Protein AF-A0A369ZGT3-F1 (afdb_monomer)

Mean predicted aligned error: 2.97 Å

Nearest PDB structures (foldseek):
  8a3k-assembly1_UNK  TM=5.852E-01  e=9.030E+00  synthetic construct

Radius of gyration: 15.94 Å; Cα contacts (8 Å, |Δi|>4): 133; chains: 1; bounding box: 40×24×44 Å

Secondary structure (DSSP, 8-state):
--HHHHHHHHHHHHHHHHIIIIITTTTTT--HHHHH-TTTTSHHHHHHHHHHHHHHHHHTTTGGG-HHHHHHHHHHHHHHHHHHHHHHHH-HHHHHHHHHH-HHHHHHHHHHHHHHHHHHHHHHHHHHHHHTTTT--

Foldseek 3Di:
DALVVLLVLLLVQLVLLCCLQCVVCVNVVRCVVCVLPVPCPPPVNSVVSNVLSVVSNVCSNPVLVPLVVLLVLLVVLVVLLVSLVVSCVPPVVSLVVCVVVPPVVSVSSVPSSVVSNVSSVSSNVSSVCSVVVVHPD

Organism: Haemophilus parahaemolyticus (NCBI:txid735)

pLDDT: mean 95.51, std 4.32, range [64.69, 98.75]

Solvent-accessible surface area (backbone atoms only — not comparable to full-atom values): 7075 Å² total; per-residue (Å²): 132,55,64,69,62,52,30,52,48,26,48,51,52,16,46,48,35,41,47,64,41,40,61,69,14,63,70,73,75,43,58,67,57,29,77,75,37,52,78,66,37,22,80,65,34,46,51,50,44,39,51,50,14,49,55,38,47,74,36,30,90,54,46,54,82,41,30,69,58,29,45,51,52,16,52,52,23,47,48,52,23,48,52,40,51,50,47,54,74,75,45,54,67,57,49,59,53,27,56,76,73,35,60,69,58,22,54,43,77,75,41,51,33,58,55,30,43,54,49,16,54,49,29,44,53,50,20,58,36,22,76,66,55,71,59,72,127

Sequence (137 aa):
MQLKSAREGFFLAGLYNFIGVLGFTQFFTDTTLMDNDPIVFSWLGQILILLWGLAYWSVAKHFWQVPVLLWVFCVEKLVYFGAWLHWLLTTPEKLDVLAGQSMVYFCFFASYGFGDFLFAIFFARVAVGSMKGKFEI

Structure (mmCIF, N/CA/C/O backbone):
data_AF-A0A369ZGT3-F1
#
_entry.id   AF-A0A369ZGT3-F1
#
loop_
_atom_site.group_PDB
_atom_site.id
_atom_site.type_symbol
_atom_site.label_atom_id
_atom_site.label_alt_id
_atom_site.label_comp_id
_atom_site.label_asym_id
_atom_site.label_entity_id
_atom_site.label_seq_id
_atom_site.pdbx_PDB_ins_code
_atom_site.Cartn_x
_atom_site.Cartn_y
_atom_site.Cartn_z
_atom_site.occupancy
_atom_site.B_iso_or_equiv
_atom_site.auth_seq_id
_atom_site.auth_comp_id
_atom_site.auth_asym_id
_atom_site.auth_atom_id
_atom_site.pdbx_PDB_model_num
ATOM 1 N N . MET A 1 1 ? -15.038 9.713 9.522 1.00 80.44 1 MET A N 1
ATOM 2 C CA . MET A 1 1 ? -15.088 8.536 8.634 1.00 80.44 1 MET A CA 1
ATOM 3 C C . MET A 1 1 ? -16.071 7.574 9.257 1.00 80.44 1 MET A C 1
ATOM 5 O O . MET A 1 1 ? -15.986 7.391 10.463 1.00 80.44 1 MET A O 1
ATOM 9 N N . GLN A 1 2 ? -17.027 7.063 8.485 1.00 87.81 2 GLN A N 1
ATOM 10 C CA . GLN A 1 2 ? -18.008 6.090 8.971 1.00 87.81 2 GLN A CA 1
ATOM 11 C C . GLN A 1 2 ? -17.412 4.678 8.944 1.00 87.81 2 GLN A C 1
ATOM 13 O O . GLN A 1 2 ? -16.457 4.431 8.203 1.00 87.81 2 GLN A O 1
ATOM 18 N N . LEU A 1 3 ? -17.987 3.751 9.717 1.00 88.62 3 LEU A N 1
ATOM 19 C CA . LEU A 1 3 ? -17.520 2.366 9.782 1.00 88.62 3 LEU A CA 1
ATOM 20 C C . LEU A 1 3 ? -17.482 1.701 8.400 1.00 88.62 3 LEU A C 1
ATOM 22 O O . LEU A 1 3 ? -16.468 1.122 8.028 1.00 88.62 3 LEU A O 1
ATOM 26 N N . LYS A 1 4 ? -18.564 1.821 7.620 1.00 92.50 4 LYS A N 1
ATOM 27 C CA . LYS A 1 4 ? -18.658 1.243 6.271 1.00 92.50 4 LYS A CA 1
ATOM 28 C C . LYS A 1 4 ? -17.512 1.713 5.366 1.00 92.50 4 LYS A C 1
ATOM 30 O O . LYS A 1 4 ? -16.800 0.878 4.822 1.00 92.50 4 LYS A O 1
ATOM 35 N N . SER A 1 5 ? -17.280 3.025 5.298 1.00 92.69 5 SER A N 1
ATOM 36 C CA . SER A 1 5 ? -16.200 3.607 4.489 1.00 92.69 5 SER A CA 1
ATOM 37 C C . SER A 1 5 ? -14.812 3.155 4.944 1.00 92.69 5 SER A C 1
ATOM 39 O O . SER A 1 5 ? -13.926 2.959 4.121 1.00 92.69 5 SER A O 1
ATOM 41 N N . ALA A 1 6 ? -14.611 2.964 6.254 1.00 95.06 6 ALA A N 1
ATOM 42 C CA . ALA A 1 6 ? -13.357 2.426 6.770 1.00 95.06 6 ALA A CA 1
ATOM 43 C C . ALA A 1 6 ? -13.121 1.003 6.249 1.00 95.06 6 ALA A C 1
ATOM 45 O O . ALA A 1 6 ? -12.055 0.730 5.712 1.00 95.06 6 ALA A O 1
ATOM 46 N N . ARG A 1 7 ? -14.131 0.125 6.330 1.00 96.38 7 ARG A N 1
ATOM 47 C CA . ARG A 1 7 ? -14.052 -1.255 5.817 1.00 96.38 7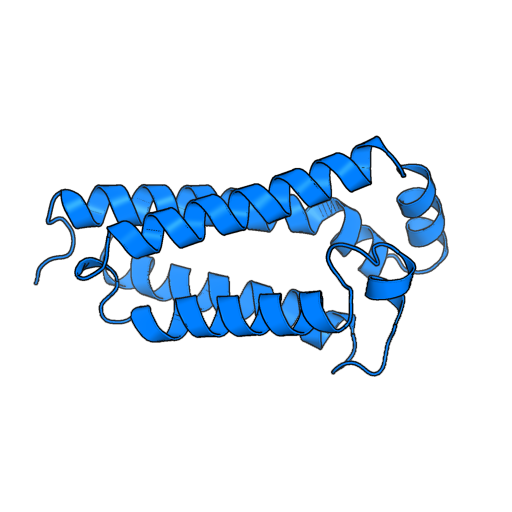 ARG A CA 1
ATOM 48 C C . ARG A 1 7 ? -13.710 -1.295 4.329 1.00 96.38 7 ARG A C 1
ATOM 50 O O . ARG A 1 7 ? -12.826 -2.044 3.932 1.00 96.38 7 ARG A O 1
ATOM 57 N N . GLU A 1 8 ? -14.382 -0.474 3.526 1.00 97.06 8 GLU A N 1
ATOM 58 C CA . GLU A 1 8 ? -14.105 -0.338 2.089 1.00 97.06 8 GLU A CA 1
ATOM 59 C C . GLU A 1 8 ? -12.652 0.090 1.838 1.00 97.06 8 GLU A C 1
ATOM 61 O O . GLU A 1 8 ? -12.000 -0.466 0.961 1.00 97.06 8 GLU A O 1
ATOM 66 N N . GLY A 1 9 ? -12.102 0.982 2.668 1.00 97.75 9 GLY A N 1
ATOM 67 C CA . GLY A 1 9 ? -10.689 1.362 2.623 1.00 97.75 9 GLY A CA 1
ATOM 68 C C . GLY A 1 9 ? -9.719 0.193 2.844 1.00 97.75 9 GLY A C 1
ATOM 69 O O . GLY A 1 9 ? -8.743 0.086 2.108 1.00 97.75 9 GLY A O 1
ATOM 70 N N . PHE A 1 10 ? -10.000 -0.732 3.774 1.00 98.44 10 PHE A N 1
ATOM 71 C CA . PHE A 1 10 ? -9.195 -1.961 3.924 1.00 98.44 10 PHE A CA 1
ATOM 72 C 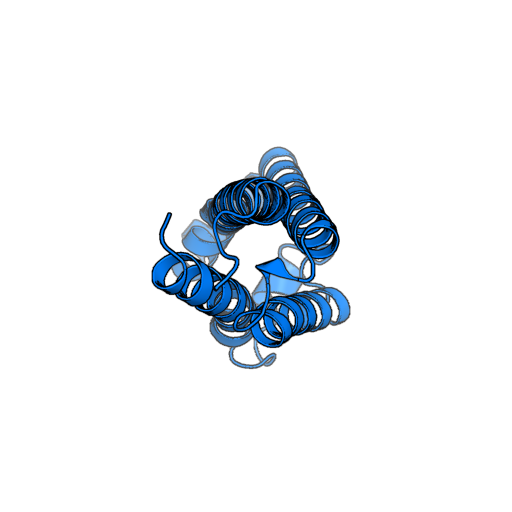C . PHE A 1 10 ? -9.284 -2.855 2.688 1.00 98.44 10 PHE A C 1
ATOM 74 O O . PHE A 1 10 ? -8.275 -3.414 2.259 1.00 98.44 10 PHE A O 1
ATOM 81 N N . PHE A 1 11 ? -10.480 -2.989 2.105 1.00 98.25 11 PHE A N 1
ATOM 82 C CA . PHE A 1 11 ? -10.649 -3.769 0.882 1.00 98.25 11 PHE A CA 1
ATOM 83 C C . PHE A 1 11 ? -9.859 -3.171 -0.282 1.00 98.25 11 PHE A C 1
ATOM 85 O O . PHE A 1 11 ? -9.139 -3.904 -0.958 1.00 98.25 11 PHE A O 1
ATOM 92 N N . LEU A 1 12 ? -9.926 -1.852 -0.458 1.00 98.31 12 LEU A N 1
ATOM 93 C CA . LEU A 1 12 ? -9.160 -1.124 -1.467 1.00 98.31 12 LEU A CA 1
ATOM 94 C C . LEU A 1 12 ? -7.648 -1.232 -1.235 1.00 98.31 12 LEU A C 1
ATOM 96 O O . LEU A 1 12 ? -6.922 -1.447 -2.197 1.00 98.31 12 LEU A O 1
ATOM 100 N N . ALA A 1 13 ? -7.175 -1.153 0.013 1.00 98.31 13 ALA A N 1
ATOM 101 C CA . ALA A 1 13 ? -5.757 -1.309 0.346 1.00 98.31 13 ALA A CA 1
ATOM 102 C C . ALA A 1 13 ? -5.226 -2.704 -0.014 1.00 98.31 13 ALA A C 1
ATOM 104 O O . ALA A 1 13 ? -4.156 -2.834 -0.604 1.00 98.31 13 ALA A O 1
ATOM 105 N N . GLY A 1 14 ? -5.982 -3.761 0.302 1.00 98.31 14 GLY A N 1
ATOM 106 C CA . GLY A 1 14 ? -5.580 -5.114 -0.084 1.00 98.31 14 GLY A CA 1
ATOM 107 C C . GLY A 1 14 ? -5.645 -5.320 -1.597 1.00 98.31 14 GLY A C 1
ATOM 108 O O . GLY A 1 14 ? -4.728 -5.897 -2.176 1.00 98.31 14 GLY A O 1
ATOM 109 N N . LEU A 1 15 ? -6.667 -4.769 -2.260 1.00 98.31 15 LEU A N 1
ATOM 110 C CA . LEU A 1 15 ? -6.790 -4.840 -3.716 1.00 98.31 15 LEU A CA 1
ATOM 111 C C . LEU A 1 15 ? -5.640 -4.108 -4.413 1.00 98.31 15 LEU A C 1
ATOM 113 O O . LEU A 1 15 ? -5.127 -4.603 -5.410 1.00 98.31 15 LEU A O 1
ATOM 117 N N . TYR A 1 16 ? -5.213 -2.972 -3.868 1.00 98.12 16 TYR A N 1
ATOM 118 C CA . TYR A 1 16 ? -4.067 -2.213 -4.350 1.00 98.12 16 TYR A CA 1
ATOM 119 C C . TYR A 1 16 ? -2.787 -3.061 -4.357 1.00 98.12 16 TYR A C 1
ATOM 121 O O . TYR A 1 16 ? -2.133 -3.151 -5.393 1.00 98.12 16 TYR A O 1
ATOM 129 N N . ASN A 1 17 ? -2.485 -3.767 -3.261 1.00 98.19 17 ASN A N 1
ATOM 130 C CA . ASN A 1 17 ? -1.337 -4.680 -3.201 1.00 98.19 17 ASN A CA 1
ATOM 131 C C . ASN A 1 17 ? -1.457 -5.822 -4.228 1.00 98.19 17 ASN A C 1
ATOM 133 O O . ASN A 1 17 ? -0.483 -6.176 -4.890 1.00 98.19 17 ASN A O 1
ATOM 137 N N . PHE A 1 18 ? -2.656 -6.390 -4.382 1.00 97.94 18 PHE A N 1
ATOM 138 C CA . PHE A 1 18 ? -2.892 -7.496 -5.311 1.00 97.94 18 PHE A CA 1
ATOM 139 C C . PHE A 1 18 ? -2.767 -7.078 -6.773 1.00 97.94 18 PHE A C 1
ATOM 141 O O . PHE A 1 18 ? -2.074 -7.747 -7.533 1.00 97.94 18 PHE A O 1
ATOM 148 N N . ILE A 1 19 ? -3.404 -5.977 -7.174 1.00 96.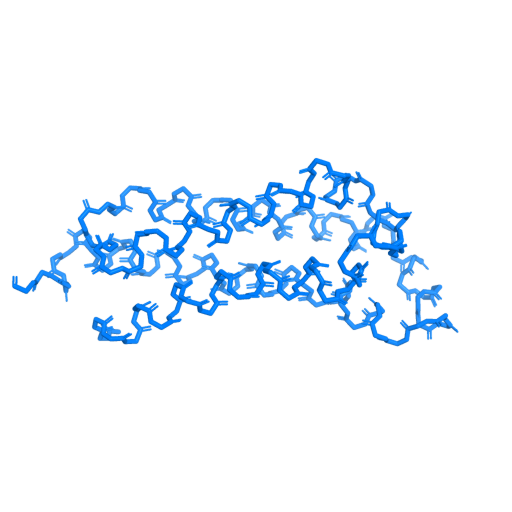12 19 ILE A N 1
ATOM 149 C CA . ILE A 1 19 ? -3.312 -5.455 -8.542 1.00 96.12 19 ILE A CA 1
ATOM 150 C C . ILE A 1 19 ? -1.887 -4.973 -8.825 1.00 96.12 19 ILE A C 1
ATOM 152 O O . ILE A 1 19 ? -1.355 -5.270 -9.891 1.00 96.12 19 ILE A O 1
ATOM 156 N N . GLY A 1 20 ? -1.258 -4.283 -7.868 1.00 93.12 20 GLY A N 1
ATOM 157 C CA . GLY A 1 20 ? 0.106 -3.772 -7.991 1.00 93.12 20 GLY A CA 1
ATOM 158 C C . GLY A 1 20 ? 1.140 -4.868 -8.247 1.00 93.12 20 GLY A C 1
ATOM 159 O O . GLY A 1 20 ? 2.061 -4.654 -9.024 1.00 93.12 20 GLY A O 1
ATOM 160 N N . VAL A 1 21 ? 0.959 -6.056 -7.662 1.00 95.88 21 VAL A N 1
ATOM 161 C CA . VAL A 1 21 ? 1.833 -7.209 -7.920 1.00 95.88 21 VAL A CA 1
ATOM 162 C C . VAL A 1 21 ? 1.298 -8.058 -9.070 1.00 95.88 21 VAL A C 1
ATOM 164 O O . VAL A 1 21 ? 1.904 -8.084 -10.132 1.00 95.88 21 VAL A O 1
ATOM 167 N N . LEU A 1 22 ? 0.158 -8.737 -8.911 1.00 95.75 22 LEU A N 1
ATOM 168 C CA . LEU A 1 22 ? -0.314 -9.735 -9.881 1.00 95.75 22 LEU A CA 1
ATOM 169 C C . LEU A 1 22 ? -0.681 -9.129 -11.237 1.00 95.75 22 LEU A C 1
ATOM 171 O O . LEU A 1 22 ? -0.502 -9.787 -12.259 1.00 95.75 22 LEU A O 1
ATOM 175 N N . GLY A 1 23 ? -1.191 -7.895 -11.256 1.00 93.88 23 GLY A N 1
ATOM 176 C CA . GLY A 1 23 ? -1.527 -7.203 -12.498 1.00 93.88 23 GLY A CA 1
ATOM 177 C C . GLY A 1 23 ? -0.282 -6.846 -13.306 1.00 93.88 23 GLY A C 1
ATOM 178 O O . GLY A 1 23 ? -0.231 -7.114 -14.503 1.00 93.88 23 GLY A O 1
ATOM 179 N N . PHE A 1 24 ? 0.741 -6.299 -12.647 1.00 93.38 24 PHE A N 1
ATOM 180 C CA . PHE A 1 24 ? 1.972 -5.851 -13.303 1.00 93.38 24 PHE A CA 1
ATOM 181 C C . PHE A 1 24 ? 2.995 -6.965 -13.529 1.00 93.38 24 PHE A C 1
ATOM 183 O O . PHE A 1 24 ? 3.841 -6.819 -14.402 1.00 93.38 24 PHE A O 1
ATOM 190 N N . THR A 1 25 ? 2.930 -8.083 -12.809 1.00 93.62 25 THR A N 1
ATOM 191 C CA . THR A 1 25 ? 3.764 -9.263 -13.101 1.00 93.62 25 THR A CA 1
ATOM 192 C C . THR A 1 25 ? 3.054 -10.302 -13.957 1.00 93.62 25 THR A C 1
ATOM 194 O O . THR A 1 25 ? 3.620 -11.361 -14.216 1.00 93.62 25 THR A O 1
ATOM 197 N N . GLN A 1 26 ? 1.811 -10.034 -14.376 1.00 93.12 26 GLN A N 1
ATOM 198 C CA . GLN A 1 26 ? 0.969 -10.982 -15.110 1.00 93.12 26 GLN A CA 1
ATOM 199 C C . GLN A 1 26 ? 0.904 -12.350 -14.410 1.00 93.12 26 GLN A C 1
ATOM 201 O O . GLN A 1 26 ? 1.117 -13.394 -15.016 1.00 93.12 26 GLN A O 1
ATOM 206 N N . PHE A 1 27 ? 0.619 -12.345 -13.105 1.00 93.88 27 PHE A N 1
ATOM 207 C CA . PHE A 1 27 ? 0.682 -13.534 -12.246 1.00 93.88 27 PHE A CA 1
ATOM 208 C C . PHE A 1 27 ? 2.084 -14.174 -12.185 1.00 93.88 27 PHE A C 1
ATOM 210 O O . PHE A 1 27 ? 2.221 -15.393 -12.280 1.00 93.88 27 PHE A O 1
ATOM 217 N N . PHE A 1 28 ? 3.114 -13.352 -11.953 1.00 94.62 28 PHE A N 1
ATOM 218 C CA . PHE A 1 28 ? 4.524 -13.742 -11.773 1.00 94.62 28 PHE A CA 1
ATOM 219 C C . PHE A 1 28 ? 5.259 -14.259 -13.017 1.00 94.62 28 PHE A C 1
ATOM 221 O O . PHE A 1 28 ? 6.368 -14.777 -12.890 1.00 94.62 28 PHE A O 1
ATOM 228 N N . THR A 1 29 ? 4.683 -14.128 -14.212 1.00 94.62 29 THR A N 1
ATOM 229 C CA . THR A 1 29 ? 5.362 -14.510 -15.460 1.00 94.62 29 THR A CA 1
ATOM 230 C C . THR A 1 29 ? 6.258 -13.404 -16.015 1.00 94.62 29 THR A C 1
ATOM 232 O O . THR A 1 29 ? 7.186 -13.700 -16.761 1.00 94.62 29 THR A O 1
ATOM 235 N N . ASP A 1 30 ? 5.985 -12.145 -15.667 1.00 94.25 30 ASP A N 1
ATOM 236 C CA . ASP A 1 30 ? 6.755 -10.972 -16.082 1.00 94.25 30 ASP A CA 1
ATOM 237 C C . ASP A 1 30 ? 7.705 -10.515 -14.958 1.00 94.25 30 ASP A C 1
ATOM 239 O O . ASP A 1 30 ? 7.277 -10.261 -13.825 1.00 94.25 30 ASP A O 1
ATOM 243 N N . THR A 1 31 ? 9.002 -10.416 -15.269 1.00 94.88 31 THR A N 1
ATOM 244 C CA . THR A 1 31 ? 10.068 -10.047 -14.323 1.00 94.88 31 THR A CA 1
ATOM 245 C C . THR A 1 31 ? 10.359 -8.549 -14.272 1.00 94.88 31 THR A C 1
ATOM 247 O O . THR A 1 31 ? 11.142 -8.126 -13.423 1.00 94.88 31 THR A O 1
ATOM 250 N N . THR A 1 32 ? 9.693 -7.722 -15.087 1.00 94.25 32 THR A N 1
ATOM 251 C CA . THR A 1 32 ? 10.010 -6.293 -15.259 1.00 94.25 32 THR A CA 1
ATOM 252 C C . THR A 1 32 ? 10.049 -5.525 -13.935 1.00 94.25 32 THR A C 1
ATOM 254 O O . THR A 1 32 ? 10.930 -4.686 -13.741 1.00 94.25 32 THR A O 1
ATOM 257 N N . LEU A 1 33 ? 9.142 -5.813 -12.990 1.00 94.12 33 LEU A N 1
ATOM 258 C CA . LEU A 1 33 ? 9.182 -5.184 -11.661 1.00 94.12 33 LEU A CA 1
ATOM 259 C C . LEU A 1 33 ? 10.463 -5.534 -10.891 1.00 94.12 33 LEU A C 1
ATOM 261 O O . LEU A 1 33 ? 11.102 -4.648 -10.327 1.00 94.12 33 LEU A O 1
ATOM 265 N N . MET A 1 34 ? 10.838 -6.815 -10.889 1.00 95.88 34 MET A N 1
ATOM 266 C CA . MET A 1 34 ? 12.016 -7.320 -10.181 1.00 95.88 34 MET A CA 1
ATOM 267 C C . MET A 1 34 ? 13.311 -6.790 -10.798 1.00 95.88 34 MET A C 1
ATOM 269 O O . MET A 1 34 ? 14.225 -6.418 -10.069 1.00 95.88 34 MET A O 1
ATOM 273 N N . ASP A 1 35 ? 13.375 -6.709 -12.126 1.00 94.75 35 ASP A N 1
ATOM 274 C CA . ASP A 1 35 ? 14.555 -6.222 -12.843 1.00 94.75 35 ASP A CA 1
ATOM 275 C C . ASP A 1 35 ? 14.804 -4.723 -12.579 1.00 94.75 35 ASP A C 1
ATOM 277 O O . ASP A 1 35 ? 15.948 -4.266 -12.506 1.00 94.75 35 ASP A O 1
ATOM 281 N N . ASN A 1 36 ? 13.733 -3.946 -12.376 1.00 94.94 36 ASN A N 1
ATOM 282 C CA . ASN A 1 36 ? 13.823 -2.508 -12.121 1.00 94.94 36 ASN A CA 1
ATOM 283 C C . ASN A 1 36 ? 14.052 -2.160 -10.642 1.00 94.94 36 ASN A C 1
ATOM 285 O O . ASN A 1 36 ? 14.840 -1.251 -10.351 1.00 94.94 36 ASN A O 1
ATOM 289 N N . ASP A 1 37 ? 13.433 -2.882 -9.710 1.00 95.50 37 ASP A N 1
ATOM 290 C CA . ASP A 1 37 ? 13.633 -2.717 -8.266 1.00 95.50 37 ASP A CA 1
ATOM 291 C C . ASP A 1 37 ? 13.645 -4.089 -7.560 1.00 95.50 37 ASP A C 1
ATOM 293 O O . ASP A 1 37 ? 12.624 -4.559 -7.043 1.00 95.50 37 ASP A O 1
ATOM 297 N N . PRO A 1 38 ? 14.819 -4.749 -7.519 1.00 94.75 38 PRO A N 1
ATOM 298 C CA . PRO A 1 38 ? 14.954 -6.084 -6.945 1.00 94.75 38 PRO A CA 1
ATOM 299 C C . PRO A 1 38 ? 14.887 -6.086 -5.417 1.00 94.75 38 PRO A C 1
ATOM 301 O O . PRO A 1 38 ? 14.822 -7.159 -4.825 1.00 94.75 38 PRO A O 1
ATOM 304 N N . ILE A 1 39 ? 14.925 -4.925 -4.756 1.00 94.25 39 ILE A N 1
ATOM 305 C CA . ILE A 1 39 ? 14.823 -4.852 -3.297 1.00 94.25 39 ILE A CA 1
ATOM 306 C C . ILE A 1 39 ? 13.354 -5.016 -2.907 1.00 94.25 39 ILE A C 1
ATOM 308 O O . ILE A 1 39 ? 13.004 -5.966 -2.201 1.00 94.25 39 ILE A O 1
ATOM 312 N N . VAL A 1 40 ? 12.489 -4.131 -3.408 1.00 96.88 40 VAL A N 1
ATOM 313 C CA . VAL A 1 40 ? 11.055 -4.129 -3.081 1.00 96.88 40 VAL A CA 1
ATOM 314 C C . VAL A 1 40 ? 10.323 -5.257 -3.803 1.00 96.88 40 VAL A C 1
ATOM 316 O O . VAL A 1 40 ? 9.551 -5.989 -3.183 1.00 96.88 40 VAL A O 1
ATOM 319 N N . PHE A 1 41 ? 10.598 -5.450 -5.094 1.00 97.50 41 PHE A N 1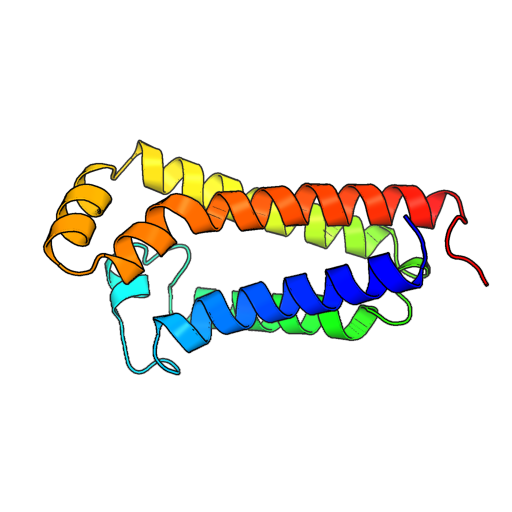
ATOM 320 C CA . PHE A 1 41 ? 9.905 -6.424 -5.939 1.00 97.50 41 PHE A CA 1
ATOM 321 C C . PHE A 1 41 ? 10.721 -7.700 -6.187 1.00 97.50 41 PHE A C 1
ATOM 323 O O . PHE A 1 41 ? 10.515 -8.382 -7.193 1.00 97.50 41 PHE A O 1
ATOM 330 N N . SER A 1 42 ? 11.601 -8.087 -5.254 1.00 97.12 42 SER A N 1
ATOM 331 C CA . SER A 1 42 ? 12.140 -9.458 -5.218 1.00 97.12 42 SER A CA 1
ATOM 332 C C . SER A 1 42 ? 11.013 -10.498 -5.202 1.00 97.12 42 SER A C 1
ATOM 334 O O . SER A 1 42 ? 9.884 -10.202 -4.811 1.00 97.12 42 SER A O 1
ATOM 336 N N . TRP A 1 43 ? 11.320 -11.752 -5.553 1.00 95.31 43 TRP A N 1
ATOM 337 C CA . TRP A 1 43 ? 10.351 -12.856 -5.467 1.00 95.31 43 TRP A CA 1
ATOM 338 C C . TRP A 1 43 ? 9.684 -12.924 -4.081 1.00 95.31 43 TRP A C 1
ATOM 340 O O . TRP A 1 43 ? 8.474 -13.112 -3.970 1.00 95.31 43 TRP A O 1
ATOM 350 N N . LEU A 1 44 ? 10.471 -12.707 -3.022 1.00 97.44 44 LEU A N 1
ATOM 351 C CA . LEU A 1 44 ? 9.989 -12.697 -1.649 1.00 97.44 44 LEU A CA 1
ATOM 352 C C . LEU A 1 44 ? 9.185 -11.428 -1.357 1.00 97.44 44 LEU A C 1
ATOM 354 O O . LEU A 1 44 ? 8.109 -11.516 -0.772 1.00 97.44 44 LEU A O 1
ATOM 358 N N . GLY A 1 45 ? 9.679 -10.264 -1.783 1.00 97.81 45 GLY A N 1
ATOM 359 C CA . GLY A 1 45 ? 9.003 -8.979 -1.605 1.00 97.81 45 GLY A CA 1
ATOM 360 C C . GLY A 1 45 ? 7.606 -8.969 -2.221 1.00 97.81 45 GLY A C 1
ATOM 361 O O . GLY A 1 45 ? 6.640 -8.619 -1.551 1.00 97.81 45 GLY A O 1
ATOM 362 N N . GLN A 1 46 ? 7.461 -9.482 -3.443 1.00 98.00 46 GLN A N 1
ATOM 363 C CA . GLN A 1 46 ? 6.163 -9.619 -4.106 1.00 98.00 46 GLN A CA 1
ATOM 364 C C . GLN A 1 46 ? 5.188 -10.499 -3.307 1.00 98.00 46 GLN A C 1
ATOM 366 O O . GLN A 1 46 ? 4.031 -10.123 -3.117 1.00 98.00 46 GLN A O 1
ATOM 371 N N . ILE A 1 47 ? 5.650 -11.641 -2.783 1.00 98.12 47 ILE A N 1
ATOM 372 C CA . ILE A 1 47 ? 4.834 -12.509 -1.919 1.00 98.12 47 ILE A CA 1
ATOM 373 C C . ILE A 1 47 ? 4.440 -11.771 -0.634 1.00 98.12 47 ILE A C 1
ATOM 375 O O . ILE A 1 47 ? 3.280 -11.825 -0.226 1.00 98.12 47 ILE A O 1
ATOM 379 N N . LEU A 1 48 ? 5.372 -11.053 -0.003 1.00 98.25 48 LEU A N 1
ATOM 380 C CA . LEU A 1 48 ? 5.103 -10.288 1.214 1.00 98.25 48 LEU A CA 1
ATOM 381 C C . LEU A 1 48 ? 4.078 -9.175 0.976 1.00 98.25 48 LEU A C 1
ATOM 383 O O . LEU A 1 48 ? 3.181 -9.011 1.799 1.00 98.25 48 LEU A O 1
ATOM 387 N N . ILE A 1 49 ? 4.144 -8.458 -0.150 1.00 98.38 49 ILE A N 1
ATOM 388 C CA . ILE A 1 49 ? 3.151 -7.437 -0.521 1.00 98.38 49 ILE A CA 1
ATOM 389 C C . ILE A 1 49 ? 1.747 -8.059 -0.601 1.00 98.38 49 ILE A C 1
ATOM 391 O O . ILE A 1 49 ? 0.789 -7.501 -0.052 1.00 98.38 49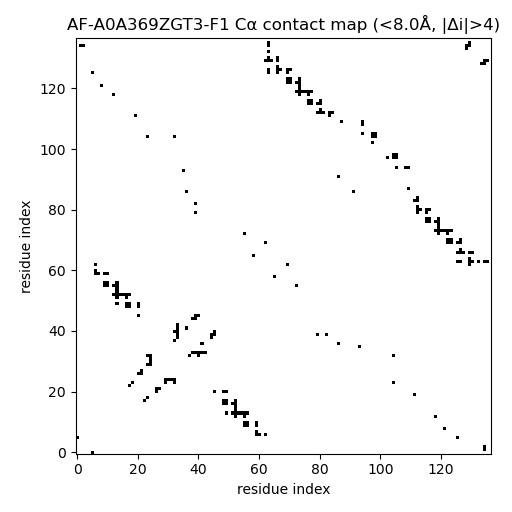 ILE A O 1
ATOM 395 N N . LEU A 1 50 ? 1.610 -9.245 -1.205 1.00 98.56 50 LEU A N 1
ATOM 396 C CA . LEU A 1 50 ? 0.335 -9.969 -1.232 1.00 98.56 50 LEU A CA 1
ATOM 397 C C . LEU A 1 50 ? -0.117 -10.404 0.166 1.00 98.56 50 LEU A C 1
ATOM 399 O O . LEU A 1 50 ? -1.286 -10.229 0.513 1.00 98.56 50 LEU A O 1
ATOM 403 N N . LEU A 1 51 ? 0.793 -10.920 0.995 1.00 98.69 51 LEU A N 1
ATOM 404 C CA . LEU A 1 51 ? 0.483 -11.306 2.375 1.00 98.69 51 LEU A CA 1
ATOM 405 C C . LEU A 1 51 ? 0.017 -10.109 3.216 1.00 98.69 51 LEU A C 1
ATOM 407 O O . LEU A 1 51 ? -0.935 -10.248 3.982 1.00 98.69 51 LEU A O 1
ATOM 411 N N . TRP A 1 52 ? 0.601 -8.923 3.031 1.00 98.50 52 TRP A N 1
ATOM 412 C CA . TRP A 1 52 ? 0.110 -7.689 3.651 1.00 98.50 52 TRP A CA 1
ATOM 413 C C . TRP A 1 52 ? -1.289 -7.316 3.160 1.00 98.50 52 TRP A C 1
ATOM 415 O O . TRP A 1 52 ? -2.146 -6.965 3.971 1.00 98.50 52 TRP A O 1
ATOM 425 N N . GLY A 1 53 ? -1.571 -7.492 1.866 1.00 98.56 53 GLY A N 1
ATOM 426 C CA . GLY A 1 53 ? -2.916 -7.293 1.327 1.00 98.56 53 GLY A CA 1
ATOM 427 C C . GLY A 1 53 ? -3.951 -8.209 1.992 1.00 98.56 53 GLY A C 1
ATOM 428 O O . GLY A 1 53 ? -5.021 -7.754 2.405 1.00 98.56 53 GLY A O 1
ATOM 429 N N . LEU A 1 54 ? -3.599 -9.484 2.189 1.00 98.69 54 LEU A N 1
ATOM 430 C CA . LEU A 1 54 ? -4.420 -10.443 2.934 1.00 98.69 54 LEU A CA 1
ATOM 431 C C . LEU A 1 54 ? -4.558 -10.063 4.414 1.00 98.69 54 LEU A C 1
ATOM 433 O O . LEU A 1 54 ? -5.639 -10.226 4.984 1.00 98.69 54 LEU A O 1
ATOM 437 N N . ALA A 1 55 ? -3.504 -9.534 5.040 1.00 98.62 55 ALA A N 1
ATOM 438 C CA . ALA A 1 55 ? -3.543 -9.065 6.422 1.00 98.62 55 ALA A CA 1
ATOM 439 C C . ALA A 1 55 ? -4.518 -7.890 6.601 1.00 98.62 55 ALA A C 1
ATOM 441 O O . ALA A 1 55 ? -5.256 -7.858 7.585 1.00 98.62 55 ALA A O 1
ATOM 442 N N . TYR A 1 56 ? -4.595 -6.963 5.640 1.00 98.44 56 TYR A N 1
ATOM 443 C CA . TYR A 1 56 ? -5.595 -5.893 5.679 1.00 98.44 56 TYR A CA 1
ATOM 444 C C . TYR A 1 56 ? -7.019 -6.451 5.552 1.00 98.44 56 TYR A C 1
ATOM 446 O O . TYR A 1 56 ? -7.915 -6.057 6.302 1.00 98.44 56 TYR A O 1
ATOM 454 N N . TRP A 1 57 ? -7.243 -7.388 4.625 1.00 98.56 57 TRP A N 1
ATOM 455 C CA . TRP A 1 57 ? -8.557 -7.999 4.411 1.00 98.56 57 TRP A CA 1
ATOM 456 C C . TRP A 1 57 ? -9.028 -8.849 5.591 1.00 98.56 57 TRP A C 1
ATOM 458 O O . TRP A 1 57 ? -10.215 -8.815 5.923 1.00 98.56 57 TRP A O 1
ATOM 468 N N . SER A 1 58 ? -8.122 -9.572 6.253 1.00 98.31 58 SER A N 1
ATOM 469 C CA . SER A 1 58 ? -8.469 -10.465 7.365 1.00 98.31 58 SER A CA 1
ATOM 470 C C . SER A 1 58 ? -9.093 -9.713 8.544 1.00 98.31 58 SER A C 1
ATOM 472 O O . SER A 1 58 ? -10.013 -10.220 9.188 1.00 98.31 58 SER A O 1
ATOM 474 N N . VAL A 1 59 ? -8.667 -8.468 8.777 1.00 97.50 59 VAL A N 1
ATOM 475 C CA . VAL A 1 59 ? -9.178 -7.626 9.868 1.00 97.50 59 VAL A CA 1
ATOM 476 C C . VAL A 1 59 ? -10.214 -6.600 9.418 1.00 97.50 59 VAL A C 1
ATOM 478 O O . VAL A 1 59 ? -10.821 -5.948 10.264 1.00 97.50 59 VAL A O 1
ATOM 481 N N . ALA A 1 60 ? -10.497 -6.478 8.117 1.00 97.31 60 ALA A N 1
ATOM 482 C CA . ALA A 1 60 ? -11.365 -5.436 7.561 1.00 97.31 60 ALA A CA 1
ATOM 483 C C . ALA A 1 60 ? -12.744 -5.351 8.236 1.00 97.31 60 ALA A C 1
ATOM 485 O O . ALA A 1 60 ? -13.306 -4.269 8.361 1.00 97.31 60 ALA A O 1
ATOM 486 N N . LYS A 1 61 ? -13.313 -6.468 8.707 1.00 95.38 61 LYS A N 1
ATOM 487 C CA . LYS A 1 61 ? -14.632 -6.474 9.367 1.00 95.38 61 LYS A CA 1
ATOM 488 C C . LYS A 1 61 ? -14.608 -6.063 10.839 1.00 95.38 61 LYS A C 1
ATOM 490 O O . LYS A 1 61 ? -15.669 -5.663 11.315 1.00 95.38 61 LYS A O 1
ATOM 495 N N . HIS A 1 62 ? -13.451 -6.126 11.500 1.00 95.50 62 HIS A N 1
ATOM 496 C CA . HIS A 1 62 ? -13.273 -5.947 12.950 1.00 95.50 62 HIS A CA 1
ATOM 497 C C . HIS A 1 62 ? -12.051 -5.076 13.297 1.00 95.50 62 HIS A C 1
ATOM 499 O O . HIS A 1 62 ? -11.498 -5.177 14.388 1.00 95.50 62 HIS A O 1
ATOM 505 N N . PHE A 1 63 ? -11.611 -4.214 12.376 1.00 96.75 63 PHE A N 1
ATOM 506 C CA . PHE A 1 63 ? -10.360 -3.456 12.497 1.00 96.75 63 PHE A CA 1
ATOM 507 C C . PHE A 1 63 ? -10.270 -2.623 13.784 1.00 96.75 63 PHE A C 1
ATOM 509 O O . PHE A 1 63 ? -9.181 -2.389 14.302 1.00 96.75 63 PHE A O 1
ATOM 516 N N . TRP A 1 64 ? -11.414 -2.172 14.308 1.00 95.56 64 TRP A N 1
ATOM 517 C CA . TRP A 1 64 ? -11.472 -1.315 15.488 1.00 95.56 64 TRP A CA 1
ATOM 518 C C . TRP A 1 64 ? -11.117 -2.049 16.780 1.00 95.56 64 TRP A C 1
ATOM 520 O O . TRP A 1 64 ? -10.753 -1.400 17.753 1.00 95.56 64 TRP A O 1
ATOM 530 N N . GLN A 1 65 ? -11.166 -3.384 16.775 1.00 96.75 65 GLN A N 1
ATOM 531 C CA . GLN A 1 65 ? -10.734 -4.226 17.892 1.00 96.75 65 GLN A CA 1
ATOM 532 C C . GLN A 1 65 ? -9.205 -4.367 17.955 1.00 96.75 65 GLN A C 1
ATOM 534 O O . GLN A 1 65 ? -8.667 -4.792 18.972 1.00 96.75 65 GLN A O 1
ATOM 539 N N . VAL A 1 66 ? -8.490 -4.004 16.882 1.00 97.25 66 VAL A N 1
ATOM 540 C CA . VAL A 1 66 ? -7.032 -4.170 16.753 1.00 97.25 66 VAL A CA 1
ATOM 541 C C . VAL A 1 66 ? -6.321 -2.859 16.372 1.00 97.25 66 VAL A C 1
ATOM 543 O O . VAL A 1 66 ? -5.520 -2.834 15.437 1.00 97.25 66 VAL A O 1
ATOM 546 N N . PRO A 1 67 ? -6.549 -1.739 17.087 1.00 96.69 67 PRO A N 1
ATOM 547 C CA . PRO A 1 67 ? -6.024 -0.425 16.702 1.00 96.69 67 PRO A CA 1
ATOM 548 C C . PRO A 1 67 ? -4.492 -0.363 16.616 1.00 96.69 67 PRO A C 1
ATOM 550 O O . PRO A 1 67 ? -3.953 0.395 15.813 1.00 96.69 67 PRO A O 1
ATOM 553 N N . VAL A 1 68 ? -3.785 -1.163 17.418 1.00 98.12 68 VAL A N 1
ATOM 554 C CA . VAL A 1 68 ? -2.316 -1.240 17.388 1.00 98.12 68 VAL A CA 1
ATOM 555 C C . VAL A 1 68 ? -1.825 -1.868 16.082 1.00 98.12 68 VAL A C 1
ATOM 557 O O . VAL A 1 68 ? -0.870 -1.373 15.491 1.00 98.12 68 VAL A O 1
ATOM 560 N N . LEU A 1 69 ? -2.514 -2.893 15.571 1.00 98.50 69 LEU A N 1
ATOM 561 C CA . LEU A 1 69 ? -2.184 -3.503 14.279 1.00 98.50 69 LEU A CA 1
ATOM 562 C C . LEU A 1 69 ? -2.346 -2.500 13.126 1.00 98.50 69 LEU A C 1
ATOM 564 O O . LEU A 1 69 ? -1.572 -2.515 12.176 1.00 98.50 69 LEU A O 1
ATOM 568 N N . LEU A 1 70 ? -3.295 -1.570 13.232 1.00 98.38 70 LEU A N 1
ATOM 569 C CA . LEU A 1 70 ? -3.467 -0.519 12.226 1.00 98.38 70 LEU A CA 1
ATOM 570 C C . LEU A 1 70 ? -2.279 0.449 12.181 1.00 98.38 70 LEU A C 1
ATOM 572 O O . LEU A 1 70 ? -1.930 0.939 11.110 1.00 98.38 70 LEU A O 1
ATOM 576 N N . TRP A 1 71 ? -1.613 0.690 13.313 1.00 98.56 71 TRP A N 1
ATOM 577 C CA . TRP A 1 71 ? -0.341 1.414 13.307 1.00 98.56 71 TRP A CA 1
ATOM 578 C C . TRP A 1 71 ? 0.782 0.619 12.652 1.00 98.56 71 TRP A C 1
ATOM 580 O O . TRP A 1 71 ? 1.589 1.217 11.947 1.00 98.56 71 TRP A O 1
ATOM 590 N N . VAL A 1 72 ? 0.810 -0.706 12.820 1.00 98.75 72 VAL A N 1
ATOM 591 C CA . VAL A 1 72 ? 1.769 -1.565 12.107 1.00 98.75 72 VAL A CA 1
ATOM 592 C C . VAL A 1 72 ? 1.576 -1.437 10.595 1.00 98.75 72 VAL A C 1
ATOM 594 O O . VAL A 1 72 ? 2.554 -1.225 9.888 1.00 98.75 72 VAL A O 1
ATOM 597 N N . PHE A 1 73 ? 0.332 -1.459 10.105 1.00 98.69 73 PHE A N 1
ATOM 598 C CA . PHE A 1 73 ? 0.037 -1.230 8.684 1.00 98.69 73 PHE A CA 1
ATOM 599 C C . PHE A 1 73 ? 0.444 0.173 8.214 1.00 98.69 73 PHE A C 1
ATOM 601 O O . PHE A 1 73 ? 0.977 0.333 7.124 1.00 98.69 73 PHE A O 1
ATOM 608 N N . CYS A 1 74 ? 0.240 1.203 9.039 1.00 98.75 74 CYS A N 1
ATOM 609 C CA . CYS A 1 74 ? 0.713 2.553 8.726 1.00 98.75 74 CYS A CA 1
ATOM 610 C C . CYS A 1 74 ? 2.239 2.595 8.553 1.00 98.75 74 CYS A C 1
ATOM 612 O O . CYS A 1 74 ? 2.730 3.129 7.561 1.00 98.75 74 CYS A O 1
ATOM 614 N N . VAL A 1 75 ? 2.985 2.011 9.497 1.00 98.75 75 VAL A N 1
ATOM 615 C CA . VAL A 1 75 ? 4.451 1.963 9.435 1.00 98.75 75 VAL A CA 1
ATOM 616 C C . VAL A 1 75 ? 4.910 1.180 8.215 1.00 98.75 75 VAL A C 1
ATOM 618 O O . VAL A 1 75 ? 5.757 1.672 7.481 1.00 98.75 75 VAL A O 1
ATOM 621 N N . GLU A 1 76 ? 4.331 0.010 7.957 1.00 98.62 76 GLU A N 1
ATOM 622 C CA . GLU A 1 76 ? 4.648 -0.789 6.773 1.00 98.62 76 GLU A CA 1
ATOM 623 C C . GLU A 1 76 ? 4.445 0.010 5.477 1.00 98.62 76 GLU A C 1
ATOM 625 O O . GLU A 1 76 ? 5.371 0.093 4.671 1.00 98.62 76 GLU A O 1
ATOM 630 N N . LYS A 1 77 ? 3.316 0.711 5.318 1.00 98.56 77 LYS A N 1
ATOM 631 C CA . LYS A 1 77 ? 3.094 1.596 4.167 1.00 98.56 77 LYS A CA 1
ATOM 632 C C . LYS A 1 77 ? 4.106 2.738 4.065 1.00 98.56 77 LY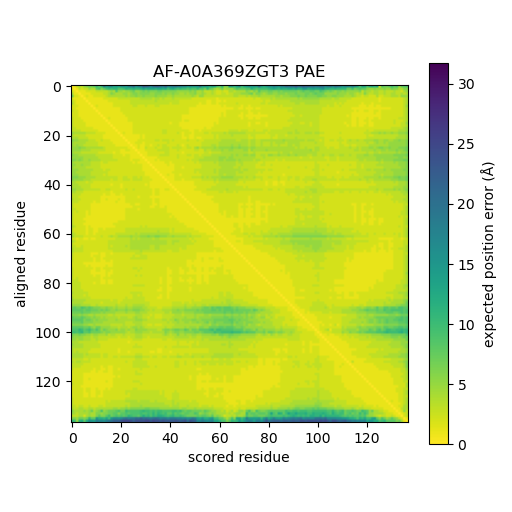S A C 1
ATOM 634 O O . LYS A 1 77 ? 4.548 3.064 2.965 1.00 98.56 77 LYS A O 1
ATOM 639 N N . LEU A 1 78 ? 4.526 3.321 5.187 1.00 98.69 78 LEU A N 1
ATOM 640 C CA . LEU A 1 78 ? 5.593 4.328 5.192 1.00 98.69 78 LEU A CA 1
ATOM 641 C C . LEU A 1 78 ? 6.958 3.743 4.805 1.00 98.69 78 LEU A C 1
ATOM 643 O O . LEU A 1 78 ? 7.747 4.454 4.185 1.00 98.69 78 LEU A O 1
ATOM 647 N N . VAL A 1 79 ? 7.234 2.472 5.120 1.00 98.38 79 VAL A N 1
ATOM 648 C CA . VAL A 1 79 ? 8.454 1.789 4.665 1.00 98.38 79 VAL A CA 1
ATOM 649 C C . VAL A 1 79 ? 8.451 1.639 3.144 1.00 98.38 79 VAL A C 1
ATOM 651 O O . VAL A 1 79 ? 9.440 2.016 2.520 1.00 98.38 79 VAL A O 1
ATOM 654 N N . TYR A 1 80 ? 7.355 1.174 2.534 1.00 98.12 80 TYR A N 1
ATOM 655 C CA . TYR A 1 80 ? 7.261 1.076 1.068 1.00 98.12 80 TYR A CA 1
ATOM 656 C C . TYR A 1 80 ? 7.328 2.446 0.386 1.00 98.12 80 TYR A C 1
ATOM 658 O O . TYR A 1 80 ? 8.067 2.608 -0.582 1.00 98.12 80 TYR A O 1
ATOM 666 N N . PHE A 1 81 ? 6.652 3.462 0.933 1.00 98.44 81 PHE A N 1
ATOM 667 C CA . PHE A 1 81 ? 6.771 4.838 0.443 1.00 98.44 81 PHE A CA 1
ATOM 668 C C . PHE A 1 81 ? 8.212 5.365 0.527 1.00 98.44 81 PHE A C 1
ATOM 670 O O . PHE A 1 81 ? 8.706 5.979 -0.417 1.00 98.44 81 PHE A O 1
ATOM 677 N N . GLY A 1 82 ? 8.904 5.116 1.642 1.00 98.25 82 GLY A N 1
ATOM 678 C CA . GLY A 1 82 ? 10.299 5.513 1.823 1.00 98.25 82 GLY A CA 1
ATOM 679 C C . GLY A 1 82 ? 11.247 4.788 0.866 1.00 98.25 82 GLY A C 1
ATOM 680 O O . GLY A 1 82 ? 12.124 5.426 0.286 1.00 98.25 82 GLY A O 1
ATOM 681 N N . ALA A 1 83 ? 11.045 3.484 0.660 1.00 97.88 83 ALA A N 1
ATOM 682 C CA . ALA 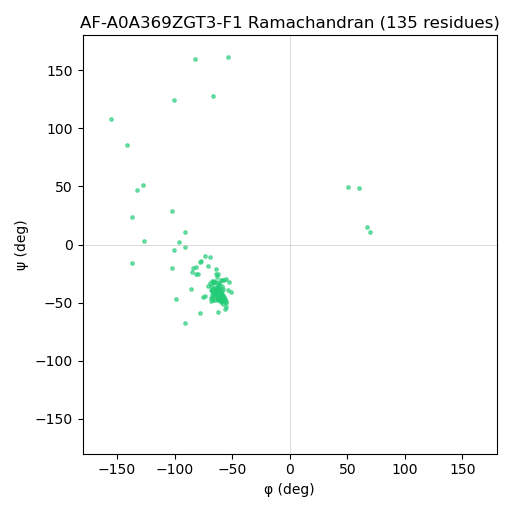A 1 83 ? 11.806 2.688 -0.301 1.00 97.88 83 ALA A CA 1
ATOM 683 C C . ALA A 1 83 ? 11.597 3.190 -1.736 1.00 97.88 83 ALA A C 1
ATOM 685 O O . ALA A 1 83 ? 12.570 3.405 -2.454 1.00 97.88 83 ALA A O 1
ATOM 686 N N . TRP A 1 84 ? 10.350 3.481 -2.114 1.00 97.81 84 TRP A N 1
ATOM 687 C CA . TRP A 1 84 ? 10.018 4.090 -3.399 1.00 97.81 84 TRP A CA 1
ATOM 688 C C . TRP A 1 84 ? 10.690 5.448 -3.593 1.00 97.81 84 TRP A C 1
ATOM 690 O O . TRP A 1 84 ? 11.305 5.693 -4.627 1.00 97.81 84 TRP A O 1
ATOM 700 N N . LEU A 1 85 ? 10.609 6.331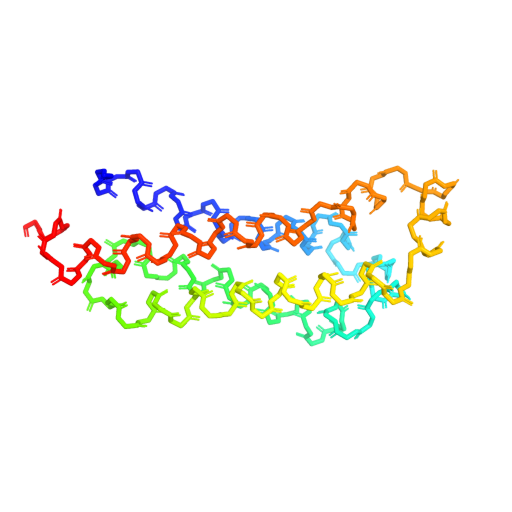 -2.593 1.00 97.50 85 LEU A N 1
ATOM 701 C CA . LEU A 1 85 ? 11.224 7.652 -2.670 1.00 97.50 85 LEU A CA 1
ATOM 702 C C . LEU A 1 85 ? 12.748 7.539 -2.790 1.00 97.50 85 LEU A C 1
ATOM 704 O O . LEU A 1 85 ? 13.362 8.263 -3.568 1.00 97.50 85 LEU A O 1
ATOM 708 N N . HIS A 1 86 ? 13.359 6.608 -2.057 1.00 97.31 86 HIS A N 1
ATOM 709 C CA . HIS A 1 86 ? 14.779 6.316 -2.189 1.00 97.31 86 HIS A CA 1
ATOM 710 C C . HIS A 1 86 ? 15.128 5.820 -3.598 1.00 97.31 86 HIS A C 1
ATOM 712 O O . HIS A 1 86 ? 16.060 6.346 -4.204 1.00 97.31 86 HIS A O 1
ATOM 718 N N . TRP A 1 87 ? 14.367 4.870 -4.146 1.00 97.19 87 TRP A N 1
ATOM 719 C CA . TRP A 1 87 ? 14.550 4.362 -5.509 1.00 97.19 87 TRP A CA 1
ATOM 720 C C . TRP A 1 87 ? 14.427 5.483 -6.552 1.00 97.19 87 TRP A C 1
ATOM 722 O O . TRP A 1 87 ? 15.297 5.625 -7.412 1.00 97.19 87 TRP A O 1
ATOM 732 N N . LEU A 1 88 ? 13.417 6.348 -6.413 1.00 95.44 88 LEU A N 1
ATOM 733 C CA . LEU A 1 88 ? 13.166 7.479 -7.307 1.00 95.44 88 LEU A CA 1
ATOM 734 C C . LEU A 1 88 ? 14.322 8.490 -7.309 1.00 95.44 88 LEU A C 1
ATOM 736 O O . LEU A 1 88 ? 14.688 9.018 -8.355 1.00 95.44 88 LEU A O 1
ATOM 740 N N . LEU A 1 89 ? 14.895 8.760 -6.135 1.00 95.44 89 LEU A N 1
ATOM 741 C CA . LEU A 1 89 ? 15.986 9.723 -5.974 1.00 95.44 89 LEU A CA 1
ATOM 742 C C . LEU A 1 89 ? 17.357 9.161 -6.371 1.00 95.44 89 LEU A C 1
ATOM 744 O O . LEU A 1 89 ? 18.250 9.938 -6.700 1.00 95.44 89 LEU A O 1
ATOM 748 N N . THR A 1 90 ? 17.545 7.841 -6.307 1.00 95.81 90 THR A N 1
ATOM 749 C CA . THR A 1 90 ? 18.844 7.191 -6.562 1.00 95.81 90 THR A CA 1
ATOM 750 C C . THR A 1 90 ? 18.967 6.549 -7.935 1.00 95.81 90 THR A C 1
ATOM 752 O O . THR A 1 90 ? 20.090 6.343 -8.384 1.00 95.81 90 THR A O 1
ATOM 755 N N . THR A 1 91 ? 17.848 6.254 -8.599 1.00 93.56 91 THR A N 1
ATOM 756 C CA . THR A 1 91 ? 17.822 5.660 -9.945 1.00 93.56 91 THR A CA 1
ATOM 757 C C . THR A 1 91 ? 16.848 6.371 -10.902 1.00 93.56 91 THR A C 1
ATOM 759 O O . THR A 1 91 ? 16.050 5.710 -11.573 1.00 93.56 91 THR A O 1
ATOM 762 N N . PRO A 1 92 ? 16.852 7.719 -10.981 1.00 90.00 92 PRO A N 1
ATOM 763 C CA . PRO A 1 92 ? 15.906 8.462 -11.818 1.00 90.00 92 PRO A CA 1
ATOM 764 C C . PRO A 1 92 ? 15.985 8.081 -13.305 1.00 90.00 92 PRO A C 1
ATOM 766 O O . PRO A 1 92 ? 14.967 8.080 -13.993 1.00 90.00 92 PRO A O 1
ATOM 769 N N . GLU A 1 93 ? 17.157 7.677 -13.798 1.00 92.38 93 GLU A N 1
ATOM 770 C CA . GLU A 1 93 ? 17.373 7.243 -15.180 1.00 92.38 93 GLU A CA 1
ATOM 771 C C . GLU A 1 93 ? 16.561 5.996 -15.560 1.00 92.38 93 GLU A C 1
ATOM 773 O O . GLU A 1 93 ? 16.220 5.810 -16.730 1.00 92.38 93 GLU A O 1
ATOM 778 N N . LYS A 1 94 ? 16.194 5.149 -14.587 1.00 91.62 94 LYS A N 1
ATOM 779 C CA . LYS A 1 94 ? 15.334 3.986 -14.844 1.00 91.62 94 LYS A CA 1
ATOM 780 C C . LYS A 1 94 ? 13.931 4.402 -15.269 1.00 91.62 94 LYS A C 1
ATOM 782 O O . LYS A 1 94 ? 13.327 3.717 -16.091 1.00 91.62 94 LYS A O 1
ATOM 787 N N . LEU A 1 95 ? 13.418 5.531 -14.772 1.00 91.94 95 LEU A N 1
ATOM 788 C CA . LEU A 1 95 ? 12.131 6.053 -15.234 1.00 91.94 95 LEU A CA 1
ATOM 789 C C . LEU A 1 95 ? 12.188 6.492 -16.696 1.00 91.94 95 LEU A C 1
ATOM 791 O O . LEU A 1 95 ? 11.253 6.197 -17.436 1.00 91.94 95 LEU A O 1
ATOM 795 N N . ASP A 1 96 ? 13.276 7.124 -17.137 1.00 90.12 96 ASP A N 1
ATOM 796 C CA . ASP A 1 96 ? 13.429 7.534 -18.538 1.00 90.12 96 ASP A CA 1
ATOM 797 C C . ASP A 1 96 ? 13.466 6.319 -19.475 1.00 90.12 96 ASP A C 1
ATOM 799 O O . ASP A 1 96 ? 12.815 6.303 -20.524 1.00 90.12 96 ASP A O 1
ATOM 803 N N . VAL A 1 97 ? 14.167 5.255 -19.066 1.00 91.94 97 VAL A N 1
ATOM 804 C CA . VAL A 1 97 ? 14.184 3.978 -19.795 1.00 91.94 97 VAL A CA 1
ATOM 805 C C . VAL A 1 97 ? 12.778 3.380 -19.873 1.00 91.94 97 VAL A C 1
ATOM 807 O O . VAL A 1 97 ? 12.330 2.996 -20.956 1.00 91.94 97 VAL A O 1
ATOM 810 N N . LEU A 1 98 ? 12.051 3.342 -18.753 1.00 93.88 98 LEU A N 1
ATOM 811 C CA . LEU A 1 98 ? 10.678 2.837 -18.716 1.00 93.88 98 LEU A CA 1
ATOM 812 C C . LEU A 1 98 ? 9.731 3.679 -19.577 1.00 93.88 98 LEU A C 1
ATOM 814 O O . LEU A 1 98 ? 8.868 3.109 -20.240 1.00 93.88 98 LEU A O 1
ATOM 818 N N . ALA A 1 99 ? 9.908 5.000 -19.645 1.00 90.88 99 ALA A N 1
ATOM 819 C CA . ALA A 1 99 ? 9.102 5.868 -20.504 1.00 90.88 99 ALA A CA 1
ATOM 820 C C . ALA A 1 99 ? 9.247 5.508 -21.995 1.00 90.88 99 ALA A C 1
ATOM 822 O O . ALA A 1 99 ? 8.276 5.603 -22.747 1.00 90.88 99 ALA A O 1
ATOM 823 N N . GLY A 1 100 ? 10.436 5.055 -22.412 1.00 90.62 100 GLY A N 1
ATOM 824 C CA . GLY A 1 100 ? 10.703 4.581 -23.772 1.00 90.62 100 GLY A CA 1
ATOM 825 C C . GLY A 1 100 ? 10.272 3.134 -24.049 1.00 90.62 100 GLY A C 1
ATOM 826 O O . GLY A 1 100 ? 10.014 2.796 -25.202 1.00 90.62 100 GLY A O 1
ATOM 827 N N . GLN A 1 101 ? 10.191 2.281 -23.022 1.00 91.25 101 GLN A N 1
ATOM 828 C CA . GLN A 1 101 ? 9.883 0.850 -23.172 1.00 91.25 101 GLN A CA 1
ATOM 829 C C . GLN A 1 101 ? 8.414 0.508 -22.900 1.00 91.25 101 GLN A C 1
ATOM 831 O O . GLN A 1 101 ? 7.795 -0.236 -23.657 1.00 91.25 101 GLN A O 1
ATOM 836 N N . SER A 1 102 ? 7.849 1.025 -21.809 1.00 93.31 102 SER A N 1
ATOM 837 C CA . SER A 1 102 ? 6.480 0.744 -21.390 1.00 93.31 102 SER A CA 1
ATOM 838 C C . SER A 1 102 ? 5.921 1.862 -20.518 1.00 93.31 102 SER A C 1
ATOM 840 O O . SER A 1 102 ? 6.228 1.980 -19.329 1.00 93.31 102 SER A O 1
ATOM 842 N N . MET A 1 103 ? 4.991 2.625 -21.097 1.00 93.38 103 MET A N 1
ATOM 843 C CA . MET A 1 103 ? 4.264 3.683 -20.390 1.00 93.38 103 MET A CA 1
ATOM 844 C C . MET A 1 103 ? 3.521 3.154 -19.151 1.00 93.38 103 MET A C 1
ATOM 846 O O . MET A 1 103 ? 3.381 3.863 -18.160 1.00 93.38 103 MET A O 1
ATOM 850 N N . VAL A 1 104 ? 3.075 1.894 -19.175 1.00 93.44 104 VAL A N 1
ATOM 851 C CA . VAL A 1 104 ? 2.367 1.266 -18.050 1.00 93.44 104 VAL A CA 1
ATOM 852 C C . VAL A 1 104 ? 3.293 1.101 -16.843 1.00 93.44 104 VAL A C 1
ATOM 854 O O . VAL A 1 104 ? 2.932 1.508 -15.738 1.00 93.44 104 VAL A O 1
ATOM 857 N N . TYR A 1 105 ? 4.503 0.570 -17.047 1.00 94.50 105 TYR A N 1
ATOM 858 C CA . TYR A 1 105 ? 5.488 0.444 -15.968 1.00 94.50 105 TYR A CA 1
ATOM 859 C C . TYR A 1 105 ? 6.052 1.797 -15.548 1.00 94.50 105 TYR A C 1
ATOM 861 O O . TYR A 1 105 ? 6.255 2.009 -14.356 1.00 94.50 105 TYR A O 1
ATOM 869 N N . PHE A 1 106 ? 6.231 2.731 -16.485 1.00 95.31 106 PHE A N 1
ATOM 870 C CA . PHE A 1 106 ? 6.580 4.110 -16.152 1.00 95.31 106 PHE A CA 1
ATOM 871 C C . PHE A 1 106 ? 5.561 4.714 -15.182 1.00 95.31 106 PHE A C 1
ATOM 873 O O . PHE A 1 106 ? 5.934 5.157 -14.100 1.00 95.31 106 PHE A O 1
ATOM 880 N N . CYS A 1 107 ? 4.267 4.672 -15.517 1.00 94.56 107 CYS A N 1
ATOM 881 C CA . CYS A 1 107 ? 3.213 5.189 -14.649 1.00 94.56 107 CYS A CA 1
ATOM 882 C C . CYS A 1 107 ? 3.202 4.493 -13.285 1.00 94.56 107 CYS A C 1
ATOM 884 O O . CYS A 1 107 ? 3.012 5.160 -12.268 1.00 94.56 107 CYS A O 1
ATOM 886 N N . PHE A 1 108 ? 3.421 3.178 -13.244 1.00 95.50 108 PHE A N 1
ATOM 887 C CA . PHE A 1 108 ? 3.503 2.430 -11.993 1.00 95.50 108 PHE A CA 1
ATOM 888 C C . PHE A 1 108 ? 4.674 2.899 -11.125 1.00 95.50 108 PHE A C 1
ATOM 890 O O . PHE A 1 108 ? 4.454 3.384 -10.018 1.00 95.50 108 PHE A O 1
ATOM 897 N N . PHE A 1 109 ? 5.904 2.839 -11.638 1.00 95.88 109 PHE A N 1
ATOM 898 C CA . PHE A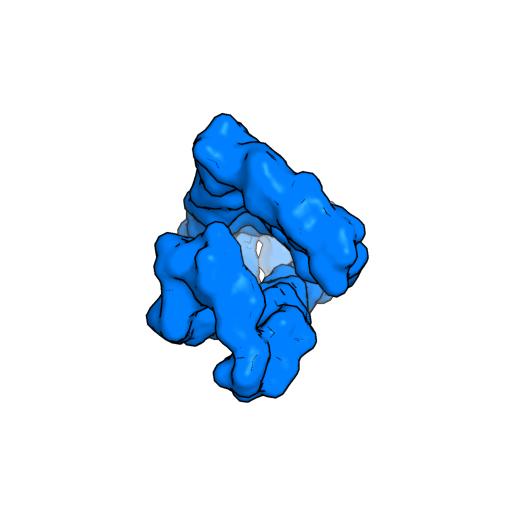 1 109 ? 7.106 3.258 -10.913 1.00 95.88 109 PHE A CA 1
ATOM 899 C C . PHE A 1 109 ? 7.110 4.749 -10.565 1.00 95.88 109 PHE A C 1
ATOM 901 O O . PHE A 1 109 ? 7.663 5.129 -9.539 1.00 95.88 109 PHE A O 1
ATOM 908 N N . ALA A 1 110 ? 6.448 5.595 -11.352 1.00 95.25 110 ALA A N 1
ATOM 909 C CA . ALA A 1 110 ? 6.315 7.019 -11.063 1.00 95.25 110 ALA A CA 1
ATOM 910 C C . ALA A 1 110 ? 5.278 7.335 -9.973 1.00 95.25 110 ALA A C 1
ATOM 912 O O . ALA A 1 110 ? 5.239 8.469 -9.499 1.00 95.25 110 ALA A O 1
ATOM 913 N N . SER A 1 111 ? 4.410 6.390 -9.587 1.00 95.06 111 SER A N 1
ATOM 914 C CA . SER A 1 111 ? 3.259 6.707 -8.727 1.00 95.06 111 SER A CA 1
ATOM 915 C C . SER A 1 111 ? 2.965 5.726 -7.596 1.00 95.06 111 SER A C 1
ATOM 917 O O . SER A 1 111 ? 2.233 6.107 -6.681 1.00 95.06 111 SER A O 1
ATOM 919 N N . TYR A 1 112 ? 3.506 4.502 -7.593 1.00 95.75 112 TYR A N 1
ATOM 920 C CA . TYR A 1 112 ? 3.067 3.489 -6.626 1.00 95.75 112 TYR A CA 1
ATOM 921 C C . TYR A 1 112 ? 3.286 3.941 -5.172 1.00 95.75 112 TYR A C 1
ATOM 923 O O . TYR A 1 112 ? 2.349 3.916 -4.377 1.00 95.75 112 TYR A O 1
ATOM 931 N N . GLY A 1 113 ? 4.450 4.505 -4.834 1.00 96.19 113 GLY A N 1
ATOM 932 C CA . GLY A 1 113 ? 4.701 4.929 -3.454 1.00 96.19 113 GLY A CA 1
ATOM 933 C C . GLY A 1 113 ? 3.769 6.049 -2.977 1.00 96.19 113 GLY A C 1
ATOM 934 O O . GLY A 1 113 ? 3.462 6.129 -1.787 1.00 96.19 113 GLY A O 1
ATOM 935 N N . PHE A 1 114 ? 3.227 6.876 -3.879 1.00 97.50 114 PHE A N 1
ATOM 936 C CA . PHE A 1 114 ? 2.189 7.840 -3.505 1.00 97.50 114 PHE A CA 1
ATOM 937 C C . PHE A 1 114 ? 0.913 7.138 -3.015 1.00 97.50 114 PHE A C 1
ATOM 939 O O . PHE A 1 114 ? 0.307 7.569 -2.032 1.00 97.50 114 PHE A O 1
ATOM 946 N N . GLY A 1 115 ? 0.533 6.026 -3.649 1.00 97.69 115 GLY A N 1
ATOM 947 C CA . GLY A 1 115 ? -0.552 5.163 -3.183 1.00 97.69 115 GLY A CA 1
ATOM 948 C C . GLY A 1 115 ? -0.289 4.616 -1.779 1.00 97.69 115 GLY A C 1
ATOM 949 O O . GLY A 1 115 ? -1.157 4.723 -0.908 1.00 97.69 115 GLY A O 1
ATOM 950 N N . ASP A 1 116 ? 0.922 4.116 -1.524 1.00 98.12 116 ASP A N 1
ATOM 951 C CA . ASP A 1 116 ? 1.319 3.639 -0.194 1.00 98.12 116 ASP A CA 1
ATOM 952 C C . ASP A 1 116 ? 1.232 4.747 0.863 1.00 98.12 116 ASP A C 1
ATOM 954 O O . ASP A 1 116 ? 0.667 4.535 1.936 1.00 98.12 116 ASP A O 1
ATOM 958 N N . PHE A 1 117 ? 1.678 5.964 0.549 1.00 98.62 117 PHE A N 1
ATOM 959 C CA . PHE A 1 117 ? 1.562 7.108 1.454 1.00 98.62 117 PHE A CA 1
ATOM 960 C C . PHE A 1 117 ? 0.104 7.451 1.804 1.00 98.62 117 PHE A C 1
ATOM 962 O O . PHE A 1 117 ? -0.224 7.687 2.973 1.00 98.62 117 PHE A O 1
ATOM 969 N N . LEU A 1 118 ? -0.802 7.434 0.822 1.00 98.50 118 LEU A N 1
ATOM 970 C CA . LEU A 1 118 ? -2.229 7.650 1.074 1.00 98.50 118 LEU A CA 1
ATOM 971 C C . LEU A 1 118 ? -2.816 6.559 1.978 1.00 98.50 118 LEU A C 1
ATOM 973 O O . LEU A 1 118 ? -3.587 6.870 2.894 1.00 98.50 118 LEU A O 1
ATOM 977 N N . PHE A 1 119 ? -2.426 5.299 1.774 1.00 98.56 119 PHE A N 1
ATOM 978 C CA . PHE A 1 119 ? -2.853 4.203 2.641 1.00 98.56 119 PHE A CA 1
ATOM 979 C C . PHE A 1 119 ? -2.245 4.285 4.046 1.00 98.56 119 PHE A C 1
ATOM 981 O O . PHE A 1 119 ? -2.944 3.984 5.014 1.00 98.56 119 PHE A O 1
ATOM 988 N N . ALA A 1 120 ? -1.017 4.786 4.203 1.00 98.75 120 ALA A N 1
ATOM 989 C CA . ALA A 1 120 ? -0.443 5.073 5.517 1.00 98.75 120 ALA A CA 1
ATOM 990 C C . ALA A 1 120 ? -1.292 6.094 6.292 1.00 98.75 120 ALA A C 1
ATOM 992 O O . ALA A 1 120 ? -1.692 5.846 7.434 1.00 98.75 120 ALA A O 1
ATOM 993 N N . ILE A 1 121 ? -1.649 7.218 5.654 1.00 98.62 121 ILE A N 1
ATOM 994 C CA . ILE A 1 121 ? -2.531 8.236 6.252 1.00 98.62 121 ILE A CA 1
ATOM 995 C C . ILE A 1 121 ? -3.891 7.630 6.608 1.00 98.62 121 ILE A C 1
ATOM 997 O O . ILE A 1 121 ? -4.432 7.903 7.687 1.00 98.62 121 ILE A O 1
ATOM 1001 N N . PHE A 1 122 ? -4.451 6.809 5.717 1.00 98.44 122 PHE A N 1
ATOM 1002 C CA . PHE A 1 122 ? -5.695 6.093 5.969 1.00 98.44 122 PHE A CA 1
ATOM 1003 C C . PHE A 1 122 ? -5.591 5.231 7.233 1.00 98.44 122 PHE A C 1
ATOM 1005 O O . PHE A 1 122 ? -6.383 5.436 8.159 1.00 98.44 122 PHE A O 1
ATOM 1012 N N . PHE A 1 123 ? -4.601 4.339 7.325 1.00 98.56 123 PHE A N 1
ATOM 1013 C CA . PHE A 1 123 ? -4.425 3.452 8.476 1.00 98.56 123 PHE A CA 1
ATOM 1014 C C . PHE A 1 123 ? -4.197 4.227 9.775 1.00 98.56 123 PHE A C 1
ATOM 1016 O O . PHE A 1 123 ? -4.854 3.930 10.773 1.00 98.56 123 PHE A O 1
ATOM 1023 N N . ALA A 1 124 ? -3.378 5.284 9.758 1.00 98.38 124 ALA A N 1
ATOM 1024 C CA . ALA A 1 124 ? -3.187 6.166 10.910 1.00 98.38 124 ALA A CA 1
ATOM 1025 C C . ALA A 1 124 ? -4.513 6.788 11.380 1.00 98.38 124 ALA A C 1
ATOM 1027 O O . ALA A 1 124 ? -4.854 6.770 12.567 1.00 98.38 124 ALA A O 1
ATOM 1028 N N . ARG A 1 125 ? -5.314 7.310 10.444 1.00 97.69 125 ARG A N 1
ATOM 1029 C CA . ARG A 1 125 ? -6.609 7.928 10.756 1.00 97.69 125 ARG A CA 1
ATOM 1030 C C . ARG A 1 125 ? -7.602 6.911 11.318 1.00 97.69 125 ARG A C 1
ATOM 1032 O O . ARG A 1 125 ? -8.351 7.251 12.239 1.00 97.69 125 ARG A O 1
ATOM 1039 N N . VAL A 1 126 ? -7.619 5.687 10.787 1.00 97.44 126 VAL A N 1
ATOM 1040 C CA . VAL A 1 126 ? -8.469 4.597 11.292 1.00 97.44 126 VAL A CA 1
ATOM 1041 C C . VAL A 1 126 ? -8.017 4.162 12.686 1.00 97.44 126 VAL A C 1
ATOM 1043 O O . VAL A 1 126 ? -8.864 4.013 13.567 1.00 97.44 126 VAL A O 1
ATOM 1046 N N . ALA A 1 127 ? -6.710 4.021 12.917 1.00 97.62 127 ALA A N 1
ATOM 1047 C CA . ALA A 1 127 ? -6.131 3.654 14.209 1.00 97.62 127 ALA A CA 1
ATOM 1048 C C . ALA A 1 127 ? -6.534 4.654 15.300 1.00 97.62 127 ALA A C 1
ATOM 1050 O O . ALA A 1 127 ? -7.105 4.273 16.323 1.00 97.62 127 ALA A O 1
ATOM 1051 N N . VAL A 1 128 ? -6.341 5.953 15.039 1.00 97.50 128 VAL A N 1
ATOM 1052 C CA . VAL A 1 128 ? -6.759 7.037 15.944 1.00 97.50 128 VAL A CA 1
ATOM 1053 C C . VAL A 1 128 ? -8.267 7.028 16.182 1.00 97.50 128 VAL A C 1
ATOM 1055 O O . VAL A 1 128 ? -8.714 7.269 17.301 1.00 97.50 128 VAL A O 1
ATOM 1058 N N . GLY A 1 129 ? -9.071 6.777 15.147 1.00 96.25 129 GLY A N 1
ATOM 1059 C CA . GLY A 1 129 ? -10.521 6.675 15.299 1.00 96.25 129 GLY A CA 1
ATOM 1060 C C . GLY A 1 129 ? -10.944 5.486 16.164 1.00 96.25 129 GLY A C 1
ATOM 1061 O O . GLY A 1 129 ? -11.829 5.640 17.001 1.00 96.25 129 GLY A O 1
ATOM 1062 N N . SER A 1 130 ? -10.273 4.348 16.003 1.00 95.62 130 SER A N 1
ATOM 1063 C CA . SER A 1 130 ? -10.543 3.108 16.736 1.00 95.62 130 SER A CA 1
ATOM 1064 C C . SER A 1 130 ? -10.200 3.244 18.219 1.00 95.62 130 SER A C 1
ATOM 1066 O O . SER A 1 130 ? -11.042 2.959 19.056 1.00 95.62 130 SER A O 1
ATOM 1068 N N . MET A 1 131 ? -9.038 3.813 18.561 1.00 95.19 131 MET A N 1
ATOM 1069 C CA . MET A 1 131 ? -8.668 4.082 19.965 1.00 95.19 131 MET A CA 1
ATOM 1070 C C . MET A 1 131 ? -9.583 5.097 20.662 1.00 95.19 131 MET A C 1
ATOM 1072 O O . MET A 1 131 ? -9.632 5.148 21.884 1.00 95.19 131 MET A O 1
ATOM 1076 N N . LYS A 1 132 ? -10.290 5.933 19.894 1.00 94.00 132 LYS A N 1
ATOM 1077 C CA . LYS A 1 132 ? -11.274 6.898 20.406 1.00 94.00 132 LYS A CA 1
ATOM 1078 C C . LYS A 1 132 ? -12.698 6.324 20.463 1.00 94.00 132 LYS A C 1
ATOM 1080 O O . LYS A 1 132 ? -13.634 7.108 20.591 1.00 94.00 132 LYS A O 1
ATOM 1085 N N . GLY A 1 133 ? -12.876 5.013 20.272 1.00 89.25 133 GLY A N 1
ATOM 1086 C CA . GLY A 1 133 ? -14.180 4.342 20.307 1.00 89.25 133 GLY A CA 1
ATOM 1087 C C . GLY A 1 133 ? -15.133 4.727 19.167 1.00 89.25 133 GLY A C 1
ATOM 1088 O O . GLY A 1 133 ? -16.322 4.448 19.229 1.00 89.25 133 GLY A O 1
ATOM 1089 N N . LYS A 1 134 ? -14.657 5.373 18.088 1.00 88.31 134 LYS A N 1
ATOM 1090 C CA . LYS A 1 134 ? -15.539 5.923 17.029 1.00 88.31 134 LYS A CA 1
ATOM 1091 C C . LYS A 1 134 ? -16.249 4.873 16.170 1.00 88.31 134 LYS A C 1
ATOM 1093 O O . LYS A 1 134 ? -17.072 5.235 15.331 1.00 88.31 134 LYS A O 1
ATOM 1098 N N . PHE A 1 135 ? -15.848 3.616 16.296 1.00 87.38 135 PHE A N 1
ATOM 1099 C CA . PHE A 1 135 ? -16.277 2.509 15.446 1.00 87.38 135 PHE A CA 1
ATOM 1100 C C . PHE A 1 135 ? -16.830 1.330 16.251 1.00 87.38 135 PHE A C 1
ATOM 1102 O O . PHE A 1 135 ? -17.164 0.308 15.657 1.00 87.38 135 PHE A O 1
ATOM 1109 N N . GLU A 1 136 ? -16.906 1.470 17.576 1.00 75.94 136 GLU A N 1
ATOM 1110 C CA . GLU A 1 136 ? -17.585 0.509 18.437 1.00 75.94 136 GLU A CA 1
ATOM 1111 C C . GLU A 1 136 ? -19.086 0.571 18.121 1.00 75.94 136 GLU A C 1
ATOM 1113 O O . GLU A 1 136 ? -19.659 1.660 18.026 1.00 75.94 136 GLU A O 1
ATOM 1118 N N . ILE A 1 137 ? -19.680 -0.593 17.845 1.00 64.69 137 ILE A N 1
ATOM 1119 C CA . ILE A 1 137 ? -21.121 -0.775 17.619 1.00 64.69 137 ILE A CA 1
ATOM 1120 C C . ILE A 1 137 ? -21.693 -1.458 18.850 1.00 64.69 137 ILE A C 1
ATOM 1122 O O . ILE A 1 137 ? -21.059 -2.453 19.274 1.00 64.69 137 ILE A O 1
#